Protein AF-A0A9P7G3C7-F1 (afdb_monomer)

Nearest PDB structures (foldseek):
  7c4c-assembly1_A  TM=6.818E-01  e=7.384E-01  Trypanosoma brucei brucei TREU927
  6tny-assembly1_A  TM=2.603E-01  e=4.950E+00  Homo sapiens

Structure (mmCIF, N/CA/C/O backbone):
data_AF-A0A9P7G3C7-F1
#
_entry.id   AF-A0A9P7G3C7-F1
#
loop_
_atom_site.group_PDB
_atom_site.id
_atom_site.type_symbol
_atom_site.label_atom_id
_atom_site.label_alt_id
_atom_site.label_comp_id
_atom_site.label_asym_id
_atom_site.label_entity_id
_atom_site.label_seq_id
_atom_site.pdbx_PDB_ins_code
_atom_site.Cartn_x
_atom_site.Cartn_y
_atom_site.Cartn_z
_atom_site.occupancy
_atom_site.B_iso_or_equiv
_atom_site.auth_seq_id
_atom_site.auth_comp_id
_atom_site.auth_asym_id
_atom_site.auth_atom_id
_atom_site.pdbx_PDB_model_num
ATOM 1 N N . MET A 1 1 ? 4.593 -53.926 -34.770 1.00 38.66 1 MET A N 1
ATOM 2 C CA . MET A 1 1 ? 3.642 -52.806 -34.921 1.00 38.66 1 MET A CA 1
ATOM 3 C C . MET A 1 1 ? 3.790 -51.935 -33.685 1.00 38.66 1 MET A C 1
ATOM 5 O O . MET A 1 1 ? 3.513 -52.422 -32.599 1.00 38.66 1 MET A O 1
ATOM 9 N N . GLY A 1 2 ? 4.371 -50.741 -33.819 1.00 49.50 2 GLY A N 1
ATOM 10 C CA . GLY A 1 2 ? 4.567 -49.821 -32.693 1.00 49.50 2 GLY A CA 1
ATOM 11 C C . GLY A 1 2 ? 3.274 -49.067 -32.405 1.00 49.50 2 GLY A C 1
ATOM 12 O O . GLY A 1 2 ? 2.647 -48.569 -33.337 1.00 49.50 2 GLY A O 1
ATOM 13 N N . VAL A 1 3 ? 2.855 -49.026 -31.141 1.00 57.38 3 VAL A N 1
ATOM 14 C CA . VAL A 1 3 ? 1.689 -48.246 -30.712 1.00 57.38 3 VAL A CA 1
ATOM 15 C C . VAL A 1 3 ? 2.113 -46.771 -30.647 1.00 57.38 3 VAL A C 1
ATOM 17 O O . VAL A 1 3 ? 3.084 -46.477 -29.946 1.00 57.38 3 VAL A O 1
ATOM 20 N N . PRO A 1 4 ? 1.444 -45.843 -31.354 1.00 61.19 4 PRO A N 1
ATOM 21 C CA . PRO A 1 4 ? 1.711 -44.418 -31.202 1.00 61.19 4 PRO A CA 1
ATOM 22 C C . PRO A 1 4 ? 1.211 -43.979 -29.822 1.00 61.19 4 PRO A C 1
ATOM 24 O O . PRO A 1 4 ? 0.022 -44.090 -29.532 1.00 61.19 4 PRO A O 1
ATOM 27 N N . MET A 1 5 ? 2.107 -43.515 -28.949 1.00 63.72 5 MET A N 1
ATOM 28 C CA . MET A 1 5 ? 1.687 -42.774 -27.760 1.00 63.72 5 MET A CA 1
ATOM 29 C C . MET A 1 5 ? 1.476 -41.312 -28.152 1.00 63.72 5 MET A C 1
ATOM 31 O O . MET A 1 5 ? 2.421 -40.646 -28.569 1.00 63.72 5 MET A O 1
ATOM 35 N N . ASP A 1 6 ? 0.249 -40.816 -27.988 1.00 64.25 6 ASP A N 1
ATOM 36 C CA . ASP A 1 6 ? -0.106 -39.399 -28.121 1.00 64.25 6 ASP A CA 1
ATOM 37 C C . ASP A 1 6 ? 0.483 -38.594 -26.944 1.00 64.25 6 ASP A C 1
ATOM 39 O O . ASP A 1 6 ? -0.211 -38.245 -25.986 1.00 64.25 6 ASP A O 1
ATOM 43 N N . ILE A 1 7 ? 1.788 -38.311 -26.995 1.00 59.31 7 ILE A N 1
ATOM 44 C CA . ILE A 1 7 ? 2.502 -37.516 -25.978 1.00 59.31 7 ILE A CA 1
ATOM 45 C C . ILE A 1 7 ? 1.974 -36.064 -25.953 1.00 59.31 7 ILE A C 1
ATOM 47 O O . ILE A 1 7 ? 1.937 -35.424 -24.899 1.00 59.31 7 ILE A O 1
ATOM 51 N N . ASP A 1 8 ? 1.461 -35.569 -27.082 1.00 57.19 8 ASP A N 1
ATOM 52 C CA . ASP A 1 8 ? 1.034 -34.176 -27.254 1.00 57.19 8 ASP A CA 1
ATOM 53 C C . ASP A 1 8 ? -0.167 -33.778 -26.379 1.00 57.19 8 ASP A C 1
ATOM 55 O O . ASP A 1 8 ? -0.262 -32.633 -25.931 1.00 57.19 8 ASP A O 1
ATOM 59 N N . LYS A 1 9 ? -1.064 -34.717 -26.043 1.00 54.19 9 LYS A N 1
ATOM 60 C CA . LYS A 1 9 ? -2.235 -34.418 -25.194 1.00 54.19 9 LYS A CA 1
ATOM 61 C C . LYS A 1 9 ? -1.882 -34.231 -23.716 1.00 54.19 9 LYS A C 1
ATOM 63 O O . LYS A 1 9 ? -2.600 -33.526 -23.010 1.00 54.19 9 LYS A O 1
ATOM 68 N N . MET A 1 10 ? -0.783 -34.820 -23.238 1.00 51.12 10 MET A N 1
ATOM 69 C CA . MET A 1 10 ? -0.360 -34.691 -21.837 1.00 51.12 10 MET A CA 1
ATOM 70 C C . MET A 1 10 ? 0.366 -33.371 -21.548 1.00 51.12 10 MET A C 1
ATOM 72 O O . MET A 1 10 ? 0.287 -32.872 -20.425 1.00 51.12 10 MET A O 1
ATOM 76 N N . HIS A 1 11 ? 1.027 -32.772 -22.542 1.00 52.09 11 HIS A N 1
ATOM 77 C CA . HIS A 1 11 ? 1.686 -31.475 -22.367 1.00 52.09 11 HIS A CA 1
ATOM 78 C C . HIS A 1 11 ? 0.691 -30.309 -22.267 1.00 52.09 11 HIS A C 1
ATOM 80 O O . HIS A 1 11 ? 0.930 -29.375 -21.502 1.00 52.09 11 HIS A O 1
ATOM 86 N N . ALA A 1 12 ? -0.461 -30.392 -22.940 1.00 51.12 12 ALA A N 1
ATOM 87 C CA . ALA A 1 12 ? -1.499 -29.360 -22.867 1.00 51.12 12 ALA A CA 1
ATOM 88 C C . ALA A 1 12 ? -2.123 -29.217 -21.462 1.00 51.12 12 ALA A C 1
ATOM 90 O O . ALA A 1 12 ? -2.476 -28.115 -21.053 1.00 51.12 12 ALA A O 1
ATOM 91 N N . ALA A 1 13 ? -2.215 -30.305 -20.688 1.00 52.56 13 ALA A N 1
ATOM 92 C CA . ALA A 1 13 ? -2.821 -30.301 -19.351 1.00 52.56 13 ALA A CA 1
ATOM 93 C C . ALA A 1 13 ? -1.886 -29.800 -18.229 1.00 52.56 13 ALA A C 1
ATOM 95 O O . ALA A 1 13 ? -2.320 -29.644 -17.090 1.00 52.56 13 ALA A O 1
ATOM 96 N N . ARG A 1 14 ? -0.597 -29.574 -18.524 1.00 52.72 14 ARG A N 1
ATOM 97 C CA . ARG A 1 14 ? 0.442 -29.212 -17.540 1.00 52.72 14 ARG A CA 1
ATOM 98 C C . ARG A 1 14 ? 1.041 -27.823 -17.738 1.00 52.72 14 ARG A C 1
ATOM 100 O O . ARG A 1 14 ? 2.074 -27.516 -17.146 1.00 52.72 14 ARG A O 1
ATOM 107 N N . MET A 1 15 ? 0.386 -26.966 -18.513 1.00 56.22 15 MET A N 1
ATOM 108 C CA . MET A 1 15 ? 0.650 -25.529 -18.473 1.00 56.22 15 MET A CA 1
ATOM 109 C C . MET A 1 15 ? 0.113 -25.000 -17.136 1.00 56.22 15 MET A C 1
ATOM 111 O O . MET A 1 15 ? -0.992 -24.471 -17.068 1.00 56.22 15 MET A O 1
ATOM 115 N N . ALA A 1 16 ? 0.848 -25.240 -16.046 1.00 66.44 16 ALA A N 1
ATOM 116 C CA . ALA A 1 16 ? 0.545 -24.628 -14.762 1.00 66.44 16 ALA A CA 1
ATOM 117 C C . ALA A 1 16 ? 0.520 -23.115 -14.991 1.00 66.44 16 ALA A C 1
ATOM 119 O O . ALA A 1 16 ? 1.509 -22.552 -15.468 1.00 66.44 16 ALA A O 1
ATOM 120 N N . GLU A 1 17 ? -0.628 -22.481 -14.738 1.00 72.94 17 GLU A N 1
ATOM 121 C CA . GLU A 1 17 ? -0.750 -21.037 -14.899 1.00 72.94 17 GLU A CA 1
ATOM 122 C C . GLU A 1 17 ? 0.357 -20.377 -14.070 1.00 72.94 17 GLU A C 1
ATOM 124 O O . GLU A 1 17 ? 0.532 -20.682 -12.888 1.00 72.94 17 GLU A O 1
ATOM 129 N N . VAL A 1 18 ? 1.153 -19.509 -14.697 1.00 80.19 18 VAL A N 1
ATOM 130 C CA . VAL A 1 18 ? 2.182 -18.753 -13.981 1.00 80.19 18 VAL A CA 1
ATOM 131 C C . VAL A 1 18 ? 1.457 -17.804 -13.033 1.00 80.19 18 VAL A C 1
ATOM 133 O O . VAL A 1 18 ? 0.825 -16.856 -13.492 1.00 80.19 18 VAL A O 1
ATOM 136 N N . ILE A 1 19 ? 1.509 -18.075 -11.728 1.00 82.69 19 ILE A N 1
ATOM 137 C CA . ILE A 1 19 ? 0.930 -17.223 -10.684 1.00 82.69 19 ILE A CA 1
ATOM 138 C C . ILE A 1 19 ? 2.061 -16.463 -9.996 1.00 82.69 19 ILE A C 1
ATOM 140 O O . ILE A 1 19 ? 3.014 -17.054 -9.484 1.00 82.69 19 ILE A O 1
ATOM 144 N N . CYS A 1 20 ? 1.942 -15.140 -9.953 1.00 84.62 20 CYS A N 1
ATOM 145 C CA . CYS A 1 20 ? 2.871 -14.276 -9.248 1.00 84.62 20 CYS A CA 1
ATOM 146 C C . CYS A 1 20 ? 2.770 -14.502 -7.738 1.00 84.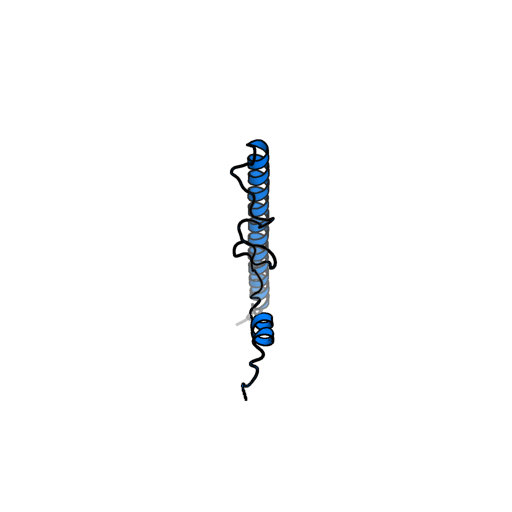62 20 CYS A C 1
ATOM 148 O O . CYS A 1 20 ? 1.723 -14.274 -7.138 1.00 84.62 20 CYS A O 1
ATOM 150 N N . CYS A 1 21 ? 3.870 -14.876 -7.083 1.00 82.06 21 CYS A N 1
ATOM 151 C CA . CYS A 1 21 ? 3.877 -15.099 -5.634 1.00 82.06 21 CYS A CA 1
ATOM 152 C C . CYS A 1 21 ? 3.769 -13.814 -4.790 1.00 82.06 21 CYS A C 1
ATOM 154 O O . CYS A 1 21 ? 3.640 -13.909 -3.574 1.00 82.06 21 CYS A O 1
ATOM 156 N N . TRP A 1 22 ? 3.829 -12.626 -5.406 1.00 80.06 22 TRP A N 1
ATOM 157 C CA . TRP A 1 22 ? 3.683 -11.342 -4.709 1.00 80.06 22 TRP A CA 1
ATOM 158 C C . TRP A 1 22 ? 2.233 -10.859 -4.680 1.00 80.06 22 TRP A C 1
ATOM 160 O O . TRP A 1 22 ? 1.678 -10.620 -3.615 1.00 80.06 22 TRP A O 1
ATOM 170 N N . CYS A 1 23 ? 1.605 -10.731 -5.852 1.00 84.50 23 CYS A N 1
ATOM 171 C CA . CYS A 1 23 ? 0.243 -10.204 -5.977 1.00 84.50 23 CYS A CA 1
ATOM 172 C C . CYS A 1 23 ? -0.820 -11.299 -6.169 1.00 84.50 23 CYS A C 1
ATOM 174 O O . CYS A 1 23 ? -2.006 -10.987 -6.241 1.00 84.50 23 CYS A O 1
ATOM 176 N N . SER A 1 24 ? -0.414 -12.571 -6.269 1.00 84.94 24 SER A N 1
ATOM 1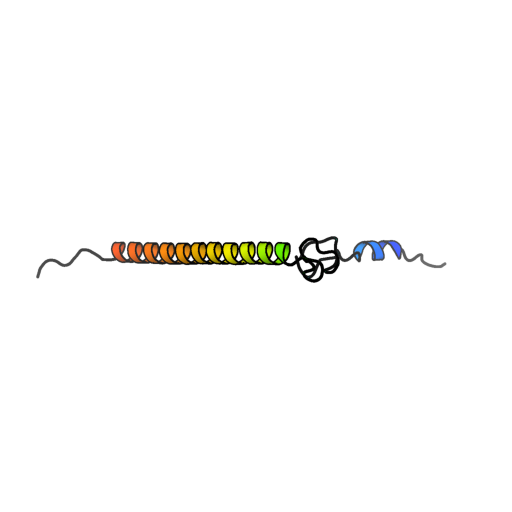77 C CA . SER A 1 24 ? -1.287 -13.727 -6.531 1.00 84.94 24 SER A CA 1
ATOM 178 C C . SER A 1 24 ? -2.090 -13.649 -7.839 1.00 84.94 24 SER A C 1
ATOM 180 O O . SER A 1 24 ? -3.051 -14.393 -8.018 1.00 84.94 24 SER A O 1
ATOM 182 N N . GLN A 1 25 ? -1.705 -12.773 -8.774 1.00 84.69 25 GLN A N 1
ATOM 183 C CA . GLN A 1 25 ? -2.310 -12.699 -10.106 1.00 84.69 25 GLN A CA 1
ATOM 184 C C . GLN A 1 25 ? -1.582 -13.605 -11.102 1.00 84.69 25 GLN A C 1
ATOM 186 O O . GLN A 1 25 ? -0.387 -13.872 -10.971 1.00 84.69 25 GLN A O 1
ATOM 191 N N . LYS A 1 26 ? -2.313 -14.074 -12.116 1.00 87.00 26 LYS A N 1
ATOM 192 C CA . LYS A 1 26 ? -1.783 -14.941 -13.173 1.00 87.00 26 LYS A CA 1
ATOM 193 C C . LYS A 1 26 ? -1.120 -14.157 -14.309 1.00 87.00 26 LYS A C 1
ATOM 195 O O . LYS A 1 26 ? -1.441 -12.995 -14.539 1.00 87.00 26 LYS A O 1
ATOM 200 N N . GLY A 1 27 ? -0.241 -14.824 -15.052 1.00 85.44 27 GLY A N 1
ATOM 201 C CA . GLY A 1 27 ? 0.367 -14.320 -16.286 1.00 85.44 27 GLY A CA 1
ATOM 202 C C . GLY A 1 27 ? 1.719 -13.622 -16.127 1.00 85.44 27 GLY A C 1
ATOM 203 O O . GLY A 1 27 ? 2.250 -13.160 -17.130 1.00 85.44 27 GLY A O 1
ATOM 204 N N . HIS A 1 28 ? 2.288 -13.549 -14.918 1.00 84.44 28 HIS A N 1
ATOM 205 C CA . HIS A 1 28 ? 3.607 -12.951 -14.688 1.00 84.44 28 HIS A CA 1
ATOM 206 C C . HIS A 1 28 ? 4.324 -13.560 -13.473 1.00 84.44 28 HIS A C 1
ATOM 208 O O . HIS A 1 28 ? 3.686 -14.052 -12.538 1.00 84.44 28 HIS A O 1
ATOM 214 N N . TYR A 1 29 ? 5.657 -13.517 -13.475 1.00 81.88 29 TYR A N 1
ATOM 215 C CA . TYR A 1 29 ? 6.478 -13.877 -12.317 1.00 81.88 29 TYR A CA 1
ATOM 216 C C . TYR A 1 29 ? 6.648 -12.680 -11.377 1.00 81.88 29 TYR A C 1
ATOM 218 O O . TYR A 1 29 ? 6.399 -11.541 -11.754 1.00 81.88 29 TYR A O 1
ATOM 226 N N . LYS A 1 30 ? 7.125 -12.917 -10.146 1.00 78.94 30 LYS A N 1
ATOM 227 C CA . LYS A 1 30 ? 7.392 -11.848 -9.163 1.00 78.94 30 LYS A CA 1
ATOM 228 C C . LYS A 1 30 ? 8.258 -10.713 -9.722 1.00 78.94 30 LYS A C 1
ATOM 230 O O . LYS A 1 30 ? 8.039 -9.575 -9.336 1.00 78.94 30 LYS A O 1
ATOM 235 N N . GLN A 1 31 ? 9.225 -11.034 -10.583 1.00 77.06 31 GLN A N 1
ATOM 236 C CA . GLN A 1 31 ? 10.136 -10.059 -11.196 1.00 77.06 31 GLN A CA 1
ATOM 237 C C . GLN A 1 31 ? 9.432 -9.128 -12.192 1.00 77.06 31 GLN A C 1
ATOM 239 O O . GLN A 1 31 ? 9.847 -7.989 -12.342 1.00 77.06 31 GLN A O 1
ATOM 244 N N . ASP A 1 32 ? 8.341 -9.590 -12.803 1.00 77.31 32 ASP A N 1
ATOM 245 C CA . ASP A 1 32 ? 7.540 -8.840 -13.776 1.00 77.31 32 ASP A CA 1
ATOM 246 C C . ASP A 1 32 ? 6.229 -8.335 -13.151 1.00 77.31 32 ASP A C 1
ATOM 248 O O . ASP A 1 32 ? 5.254 -8.043 -13.847 1.00 77.31 32 ASP A O 1
ATOM 252 N N . CYS A 1 33 ? 6.149 -8.306 -11.817 1.00 80.75 33 CYS A N 1
ATOM 253 C CA . CYS A 1 33 ? 4.939 -7.900 -11.127 1.00 80.75 33 CYS A CA 1
ATOM 254 C C . CYS A 1 33 ? 4.753 -6.386 -11.271 1.00 80.75 33 CYS A C 1
ATOM 256 O O . CYS A 1 33 ? 5.559 -5.628 -10.742 1.00 80.75 33 CYS A O 1
ATOM 258 N N . PRO A 1 34 ? 3.652 -5.898 -11.868 1.00 75.62 34 PRO A N 1
ATOM 259 C CA . PRO A 1 34 ? 3.419 -4.457 -11.983 1.00 75.62 34 PRO A CA 1
ATOM 260 C C . PRO A 1 34 ? 3.232 -3.781 -10.613 1.00 75.62 34 PRO A C 1
ATOM 262 O O . PRO A 1 34 ? 3.236 -2.560 -10.506 1.00 75.62 34 PRO A O 1
ATOM 265 N N . PHE A 1 35 ? 3.064 -4.579 -9.555 1.00 73.94 35 PHE A N 1
ATOM 266 C CA . PHE A 1 35 ? 2.957 -4.119 -8.176 1.00 73.94 35 PHE A CA 1
ATOM 267 C C . PHE A 1 35 ? 4.271 -4.228 -7.394 1.00 73.94 35 PHE A C 1
ATOM 269 O O . PHE A 1 35 ? 4.328 -3.718 -6.275 1.00 73.94 35 PHE A O 1
ATOM 276 N N . CYS A 1 36 ? 5.321 -4.867 -7.932 1.00 68.75 36 CYS A N 1
ATOM 277 C CA . CYS A 1 36 ? 6.646 -4.774 -7.327 1.00 68.75 36 CYS A CA 1
ATOM 278 C C . CYS A 1 36 ? 7.277 -3.452 -7.771 1.00 68.75 36 CYS A C 1
ATOM 280 O O . CYS A 1 36 ? 7.958 -3.371 -8.787 1.00 68.75 36 CYS A O 1
ATOM 282 N N . HIS A 1 37 ? 7.002 -2.386 -7.022 1.00 65.75 37 HIS A N 1
ATOM 283 C CA . HIS A 1 37 ? 7.755 -1.151 -7.200 1.00 65.75 37 HIS A CA 1
ATOM 284 C C . HIS A 1 37 ? 9.206 -1.448 -6.826 1.00 65.75 37 HIS A C 1
ATOM 286 O O . HIS A 1 37 ? 9.496 -1.797 -5.678 1.00 65.75 37 HIS A O 1
ATOM 292 N N . ASP A 1 38 ? 10.101 -1.379 -7.810 1.00 70.12 38 ASP A N 1
ATOM 293 C CA . ASP A 1 38 ? 11.527 -1.512 -7.564 1.00 70.12 38 ASP A CA 1
ATOM 294 C C . ASP A 1 38 ? 12.033 -0.220 -6.918 1.00 70.12 38 ASP A C 1
ATOM 296 O O . ASP A 1 38 ? 12.378 0.758 -7.584 1.00 70.12 38 ASP A O 1
ATOM 300 N N . LEU A 1 39 ? 12.050 -0.221 -5.584 1.00 71.00 39 LEU A N 1
ATOM 301 C CA . LEU A 1 39 ? 12.513 0.900 -4.766 1.00 71.00 39 LEU A CA 1
ATOM 302 C C . LEU A 1 39 ? 13.979 1.275 -5.049 1.00 71.00 39 LEU A C 1
ATOM 304 O O . LEU A 1 39 ? 14.413 2.348 -4.635 1.00 71.00 39 LEU A O 1
ATOM 308 N N . HIS A 1 40 ? 14.747 0.407 -5.721 1.00 72.62 40 HIS A N 1
ATOM 309 C CA . HIS A 1 40 ? 16.141 0.668 -6.064 1.00 72.62 40 HIS A CA 1
ATOM 310 C C . HIS A 1 40 ? 16.290 1.732 -7.160 1.00 72.62 40 HIS A C 1
ATOM 312 O O . HIS A 1 40 ? 17.283 2.457 -7.166 1.00 72.62 40 HIS A O 1
ATOM 318 N N . PHE A 1 41 ? 15.318 1.841 -8.071 1.00 78.69 41 PHE A N 1
ATOM 319 C CA . PHE A 1 41 ? 15.354 2.809 -9.174 1.00 78.69 41 PHE A CA 1
ATOM 320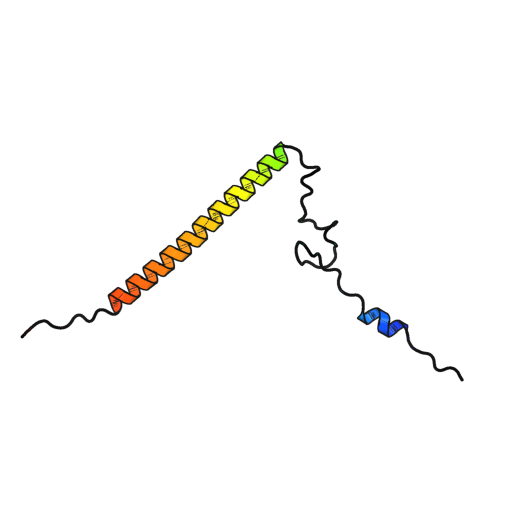 C C . PHE A 1 41 ? 14.521 4.066 -8.927 1.00 78.69 41 PHE A C 1
ATOM 322 O O . PHE A 1 41 ? 14.627 5.004 -9.710 1.00 78.69 41 PHE A O 1
ATOM 329 N N . MET A 1 42 ? 13.722 4.094 -7.859 1.00 83.12 42 MET A N 1
ATOM 330 C CA . MET A 1 42 ? 12.950 5.281 -7.499 1.00 83.12 42 MET A CA 1
ATOM 331 C C . MET A 1 42 ? 13.877 6.396 -7.019 1.00 83.12 42 MET A C 1
ATOM 333 O O . MET A 1 42 ? 14.790 6.159 -6.212 1.00 83.12 42 MET A O 1
ATOM 337 N N . ASP A 1 43 ? 13.620 7.613 -7.487 1.00 88.88 43 ASP A N 1
ATOM 338 C CA . ASP A 1 43 ? 14.248 8.794 -6.909 1.00 88.88 43 ASP A CA 1
ATOM 339 C C . ASP A 1 43 ? 13.678 9.086 -5.510 1.00 88.88 43 ASP A C 1
ATOM 341 O O . ASP A 1 43 ? 12.713 8.465 -5.048 1.00 88.88 43 ASP A O 1
ATOM 345 N N . ASP A 1 44 ? 14.335 9.979 -4.776 1.00 89.25 44 ASP A N 1
ATOM 346 C CA . ASP A 1 44 ? 13.951 10.249 -3.391 1.00 89.25 44 ASP A CA 1
ATOM 347 C C . ASP A 1 44 ? 12.594 10.970 -3.291 1.00 89.25 44 ASP A C 1
ATOM 349 O O . ASP A 1 44 ? 11.849 10.729 -2.343 1.00 89.25 44 ASP A O 1
ATOM 353 N N . GLU A 1 45 ? 12.203 11.753 -4.301 1.00 91.88 45 GLU A N 1
ATOM 354 C CA . GLU A 1 45 ? 10.895 12.416 -4.346 1.00 91.88 45 GLU A CA 1
ATOM 355 C C . GLU A 1 45 ? 9.762 11.397 -4.560 1.00 91.88 45 GLU A C 1
ATOM 357 O O . GLU A 1 45 ? 8.723 11.437 -3.889 1.00 91.88 45 GLU A O 1
ATOM 362 N N . GLU A 1 46 ? 9.964 10.426 -5.450 1.00 89.38 46 GLU A N 1
ATOM 363 C CA . GLU A 1 46 ? 9.026 9.332 -5.681 1.00 89.38 46 GLU A CA 1
ATOM 364 C C . GLU A 1 46 ? 8.896 8.434 -4.441 1.00 89.38 46 GLU A C 1
ATOM 366 O O . GLU A 1 46 ? 7.785 8.005 -4.100 1.00 89.38 46 GLU A O 1
ATOM 371 N N . LYS A 1 47 ? 10.001 8.176 -3.727 1.00 87.94 47 LYS A N 1
ATOM 372 C CA . LYS A 1 47 ? 9.989 7.447 -2.445 1.00 87.94 47 LYS A CA 1
ATOM 373 C C . LYS A 1 47 ? 9.216 8.197 -1.369 1.00 87.94 47 LYS A C 1
ATOM 375 O O . LYS A 1 47 ? 8.408 7.580 -0.669 1.00 87.94 47 LYS A O 1
ATOM 380 N N . ASP A 1 48 ? 9.414 9.504 -1.246 1.00 92.00 48 ASP A N 1
ATOM 381 C CA . ASP A 1 48 ? 8.695 10.332 -0.276 1.00 92.00 48 ASP A CA 1
ATOM 382 C C . ASP A 1 48 ? 7.195 10.335 -0.570 1.00 92.00 48 ASP A C 1
ATOM 384 O O . ASP A 1 48 ? 6.370 10.129 0.326 1.00 92.00 48 ASP A O 1
ATOM 388 N N . LYS A 1 49 ? 6.821 10.457 -1.846 1.00 91.56 49 LYS A N 1
ATOM 389 C CA . LYS A 1 49 ? 5.424 10.378 -2.279 1.00 91.56 49 LYS A CA 1
ATOM 390 C C . LYS A 1 49 ? 4.793 9.027 -1.947 1.00 91.56 49 LYS A C 1
ATOM 392 O O . LYS A 1 49 ? 3.675 8.990 -1.427 1.00 91.56 49 LYS A O 1
ATOM 397 N N . LEU A 1 50 ? 5.496 7.927 -2.218 1.00 88.62 50 LEU A N 1
ATOM 398 C CA . LEU A 1 50 ? 5.034 6.587 -1.856 1.00 88.62 50 LEU A CA 1
ATOM 399 C C . LEU A 1 50 ? 4.881 6.451 -0.334 1.00 88.62 50 LEU A C 1
ATOM 401 O O . LEU A 1 50 ? 3.877 5.923 0.144 1.00 88.62 50 LEU A O 1
ATOM 405 N N . THR A 1 51 ? 5.832 6.989 0.428 1.00 90.44 51 THR A N 1
ATOM 406 C CA . THR A 1 51 ? 5.802 6.988 1.895 1.00 90.44 51 THR A CA 1
ATOM 407 C C . THR A 1 51 ? 4.577 7.733 2.422 1.00 90.44 51 THR A C 1
ATOM 409 O O . THR A 1 51 ? 3.834 7.192 3.242 1.00 90.44 51 THR A O 1
ATOM 412 N N . MET A 1 52 ? 4.293 8.934 1.906 1.00 92.75 52 MET A N 1
ATOM 413 C CA . MET A 1 52 ? 3.100 9.695 2.288 1.00 92.75 52 MET A CA 1
ATOM 414 C C . MET A 1 52 ? 1.802 8.951 1.952 1.00 92.75 52 MET A C 1
ATOM 416 O O . MET A 1 52 ? 0.877 8.933 2.765 1.00 92.75 52 MET A O 1
ATOM 420 N N . GLN A 1 53 ? 1.723 8.310 0.782 1.00 90.75 53 GLN A N 1
ATOM 421 C CA . GLN A 1 53 ? 0.549 7.521 0.394 1.00 90.75 53 GLN A CA 1
ATOM 422 C C . GLN A 1 53 ? 0.320 6.322 1.323 1.00 90.75 53 GLN A C 1
ATOM 424 O O . GLN A 1 53 ? -0.821 6.049 1.698 1.00 90.75 53 GLN A O 1
ATOM 429 N N . LEU A 1 54 ? 1.388 5.626 1.721 1.00 89.94 54 LEU A N 1
ATOM 430 C CA . LEU A 1 54 ? 1.305 4.489 2.638 1.00 89.94 54 LEU A CA 1
ATOM 431 C C . LEU A 1 54 ? 0.850 4.911 4.040 1.00 89.94 54 LEU A C 1
ATOM 433 O O . LEU A 1 54 ? -0.018 4.252 4.613 1.00 89.94 54 LEU A O 1
ATOM 437 N N . LEU A 1 55 ? 1.375 6.024 4.564 1.00 92.00 55 LEU A N 1
ATOM 438 C CA . LEU A 1 55 ? 0.950 6.573 5.856 1.00 92.00 55 LEU A CA 1
ATOM 439 C C . LEU A 1 55 ? -0.529 6.979 5.830 1.00 92.00 55 LEU A C 1
ATOM 441 O O . LEU A 1 55 ? -1.299 6.565 6.694 1.00 92.00 55 LEU A O 1
ATOM 445 N N . ALA A 1 56 ? -0.960 7.689 4.784 1.00 92.94 56 ALA A N 1
ATOM 446 C CA . ALA A 1 56 ? -2.364 8.056 4.621 1.00 92.94 56 ALA A CA 1
ATOM 447 C C . ALA A 1 56 ? -3.275 6.820 4.543 1.00 92.94 56 ALA A C 1
ATOM 449 O O . ALA A 1 56 ? -4.352 6.786 5.142 1.00 92.94 56 ALA A O 1
ATOM 450 N N . TRP A 1 57 ? -2.849 5.771 3.835 1.00 90.00 57 TRP A N 1
ATOM 451 C CA . TRP A 1 57 ? -3.603 4.524 3.779 1.00 90.00 57 TRP A CA 1
ATOM 452 C C . TRP A 1 57 ? -3.726 3.870 5.160 1.00 90.00 57 TRP A C 1
ATO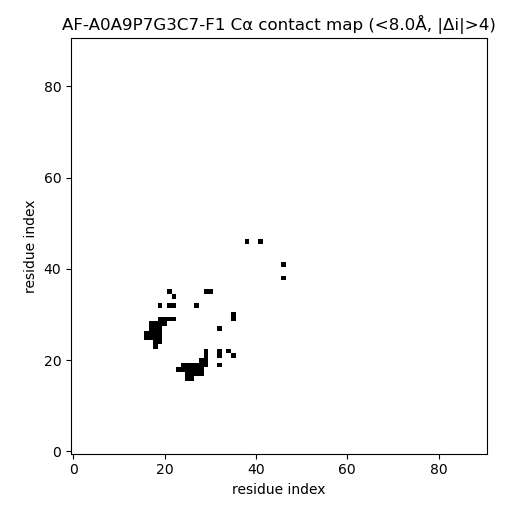M 454 O O . TRP A 1 57 ? -4.829 3.469 5.539 1.00 90.00 57 TRP A O 1
ATOM 464 N N . GLN A 1 58 ? -2.650 3.8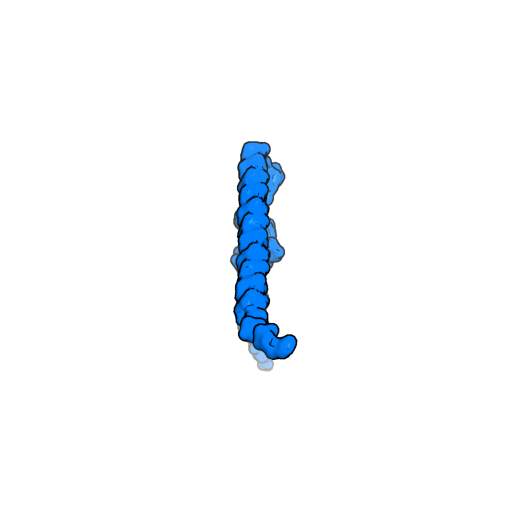38 5.949 1.00 92.62 58 GLN A N 1
ATOM 465 C CA . GLN A 1 58 ? -2.677 3.326 7.320 1.00 92.62 58 GLN A CA 1
ATOM 466 C C . GLN A 1 58 ? -3.659 4.099 8.209 1.00 92.62 58 GLN A C 1
ATOM 468 O O . GLN A 1 58 ? -4.464 3.471 8.898 1.00 92.62 58 GLN A O 1
ATOM 473 N N . ASP A 1 59 ? -3.660 5.431 8.142 1.00 92.44 59 ASP A N 1
ATOM 474 C CA . ASP A 1 59 ? -4.593 6.266 8.904 1.00 92.44 59 ASP A CA 1
ATOM 475 C C . ASP A 1 59 ? -6.045 5.998 8.498 1.00 92.44 59 ASP A C 1
ATOM 477 O O . ASP A 1 59 ? -6.919 5.842 9.351 1.00 92.44 59 ASP A O 1
ATOM 481 N N . THR A 1 60 ? -6.320 5.855 7.196 1.00 88.88 60 THR A N 1
ATOM 482 C CA . THR A 1 60 ? -7.676 5.510 6.737 1.00 88.88 60 THR A CA 1
ATOM 483 C C . THR A 1 60 ? -8.108 4.113 7.179 1.00 88.88 60 THR A C 1
ATOM 485 O O . THR A 1 60 ? -9.286 3.905 7.474 1.00 88.88 60 THR A O 1
ATOM 488 N N . LEU A 1 61 ? -7.188 3.147 7.252 1.00 89.38 61 LEU A N 1
ATOM 489 C CA . LEU A 1 61 ? -7.476 1.813 7.775 1.00 89.38 61 LEU A CA 1
ATOM 490 C C . LEU A 1 61 ? -7.708 1.835 9.287 1.00 89.38 61 LEU A C 1
ATOM 492 O O . LEU A 1 61 ? -8.629 1.171 9.760 1.00 89.38 61 LEU A O 1
ATOM 496 N N . ALA A 1 62 ? -6.915 2.608 10.029 1.00 88.25 62 ALA A N 1
ATOM 497 C CA . ALA A 1 62 ? -7.076 2.794 11.466 1.00 88.25 62 ALA A CA 1
ATOM 498 C C . ALA A 1 62 ? -8.407 3.483 11.788 1.00 88.25 62 ALA A C 1
ATOM 500 O O . ALA A 1 62 ? -9.140 3.029 12.660 1.00 88.25 62 ALA A O 1
ATOM 501 N N . ALA A 1 63 ? -8.780 4.517 11.033 1.00 85.56 63 ALA A N 1
ATOM 502 C CA . ALA A 1 63 ? -10.073 5.174 11.177 1.00 85.56 63 ALA A CA 1
ATOM 503 C C . ALA A 1 63 ? -11.233 4.213 10.874 1.00 85.56 63 ALA A C 1
ATOM 505 O O . ALA A 1 63 ? -12.207 4.167 11.620 1.00 85.56 63 ALA A O 1
ATOM 506 N N . LYS A 1 64 ? -11.121 3.396 9.817 1.00 87.06 64 LYS A N 1
ATOM 507 C CA . LYS A 1 64 ? -12.134 2.380 9.484 1.00 87.06 64 LYS A CA 1
ATOM 508 C C . LYS A 1 64 ? -12.253 1.300 10.557 1.00 87.06 64 LYS A C 1
ATOM 510 O O . LYS A 1 64 ? -13.367 0.889 10.866 1.00 87.06 64 LYS A O 1
ATOM 515 N N . SER A 1 65 ? -11.140 0.835 11.122 1.00 83.56 65 SER A N 1
ATOM 516 C CA . SER A 1 65 ? -11.165 -0.185 12.174 1.00 83.56 65 SER A CA 1
ATOM 517 C C . SER A 1 65 ? -11.702 0.370 13.494 1.00 83.56 65 SER A C 1
ATOM 519 O O . SER A 1 65 ? -12.467 -0.314 14.169 1.00 83.56 65 SER A O 1
ATOM 521 N N . GLN A 1 66 ? -11.375 1.621 13.828 1.00 78.69 66 GLN A N 1
ATOM 522 C CA . GLN A 1 66 ? -11.912 2.318 14.997 1.00 78.69 66 GLN A CA 1
ATOM 523 C C . GLN A 1 66 ? -13.407 2.607 14.852 1.00 78.69 66 GLN A C 1
ATOM 525 O O . GLN A 1 66 ? -14.151 2.334 15.787 1.00 78.69 66 GLN A O 1
ATOM 530 N N . ALA A 1 67 ? -13.857 3.075 13.683 1.00 78.75 67 ALA A N 1
ATOM 531 C CA . ALA A 1 67 ? -15.277 3.272 13.397 1.00 78.75 67 ALA A CA 1
ATOM 532 C C . ALA A 1 67 ? -16.057 1.950 13.490 1.00 78.75 67 ALA A C 1
ATOM 534 O O . ALA A 1 67 ? -17.083 1.872 14.157 1.00 78.75 67 ALA A O 1
ATOM 535 N N . ALA A 1 68 ? -15.523 0.866 12.917 1.00 74.00 68 ALA A N 1
ATOM 536 C CA . ALA A 1 68 ? -16.136 -0.455 13.043 1.00 74.00 68 ALA A CA 1
ATOM 537 C C . ALA A 1 68 ? -16.183 -0.949 14.504 1.00 74.00 68 ALA A C 1
ATOM 539 O O . ALA A 1 68 ? -17.123 -1.643 14.894 1.00 74.00 68 ALA A O 1
ATOM 540 N N . ALA A 1 69 ? -15.184 -0.600 15.321 1.00 73.56 69 ALA A N 1
ATOM 541 C CA . ALA A 1 69 ? -15.151 -0.941 16.739 1.00 73.56 69 ALA A CA 1
ATOM 542 C C . ALA A 1 69 ? -16.162 -0.125 17.564 1.00 73.56 69 ALA A C 1
ATOM 544 O O . ALA A 1 69 ? -16.840 -0.700 18.418 1.00 73.56 69 ALA A O 1
ATOM 545 N N . SER A 1 70 ? -16.305 1.179 17.298 1.00 72.38 70 SER A N 1
ATOM 546 C CA . SER A 1 70 ? -17.315 2.019 17.954 1.00 72.38 70 SER A CA 1
ATOM 547 C C . SER A 1 70 ? -18.728 1.594 17.571 1.00 72.38 70 SER A C 1
ATOM 549 O O . SER A 1 70 ? -19.556 1.406 18.456 1.00 72.38 70 SER A O 1
ATOM 551 N N . ASP A 1 71 ? -18.979 1.317 16.289 1.00 74.38 71 ASP A N 1
ATOM 552 C CA . ASP A 1 71 ? -20.290 0.869 15.807 1.00 74.38 71 ASP A CA 1
ATOM 553 C C . ASP A 1 71 ? -20.724 -0.449 16.474 1.00 74.38 71 ASP A C 1
ATOM 555 O O . ASP A 1 71 ? -21.898 -0.646 16.812 1.00 74.38 71 ASP A O 1
ATOM 559 N N . ASN A 1 72 ? -19.774 -1.360 16.707 1.00 77.69 72 ASN A N 1
ATOM 560 C CA . ASN A 1 72 ? -20.025 -2.617 17.409 1.00 77.69 72 ASN A CA 1
ATOM 561 C C . ASN A 1 72 ? -20.349 -2.380 18.895 1.00 77.69 72 ASN A C 1
ATOM 563 O O . ASN A 1 72 ? -21.324 -2.931 19.413 1.00 77.69 72 ASN A O 1
ATOM 567 N N . LEU A 1 73 ? -19.592 -1.502 19.563 1.00 77.25 73 LEU A N 1
ATOM 568 C CA . LEU A 1 73 ? -19.834 -1.133 20.957 1.00 77.25 73 LEU A CA 1
ATOM 569 C C . LEU A 1 73 ? -21.193 -0.438 21.140 1.00 77.25 73 LEU A C 1
ATOM 571 O O . LEU A 1 73 ? -21.941 -0.805 22.044 1.00 77.25 73 LEU A O 1
ATOM 575 N N . AS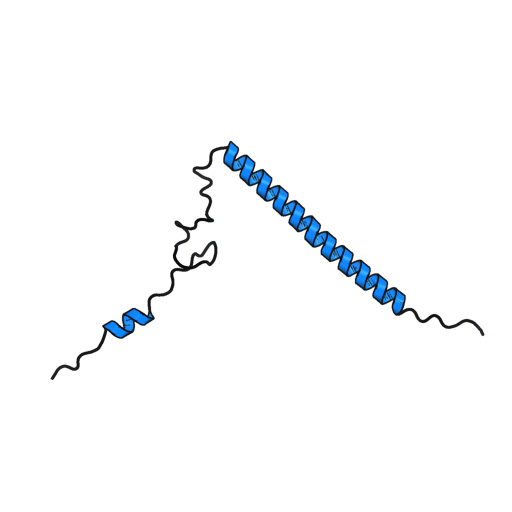P A 1 74 ? -21.557 0.500 20.266 1.00 79.06 74 ASP A N 1
ATOM 576 C CA . ASP A 1 74 ? -22.857 1.181 20.295 1.00 79.06 74 ASP A CA 1
ATOM 577 C C . ASP A 1 74 ? -24.015 0.207 20.057 1.00 79.06 74 ASP A C 1
ATOM 579 O O . ASP A 1 74 ? -25.048 0.265 20.732 1.00 79.06 74 ASP A O 1
ATOM 583 N N . THR A 1 75 ? -23.833 -0.746 19.139 1.00 81.19 75 THR A N 1
ATOM 584 C CA . THR A 1 75 ? -24.804 -1.823 18.913 1.00 81.19 75 THR A CA 1
ATOM 585 C C . THR A 1 75 ? -24.981 -2.671 20.172 1.00 81.19 75 THR A C 1
ATOM 587 O O . THR A 1 75 ? -26.116 -2.957 20.567 1.00 81.19 75 THR A O 1
ATOM 590 N N . T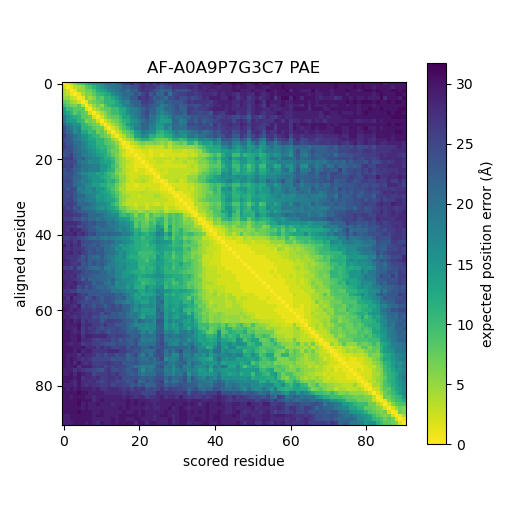YR A 1 76 ? -23.879 -3.027 20.836 1.00 74.00 76 TYR A N 1
ATOM 591 C CA . TYR A 1 76 ? -23.894 -3.801 22.074 1.00 74.00 76 TYR A CA 1
ATOM 592 C C . TYR A 1 76 ? -24.571 -3.043 23.225 1.00 74.00 76 TYR A C 1
ATOM 594 O O . TYR A 1 76 ? -25.468 -3.584 23.873 1.00 74.00 76 TYR A O 1
ATOM 602 N N . ILE A 1 77 ? -24.216 -1.772 23.443 1.00 81.38 77 ILE A N 1
ATOM 603 C CA . ILE A 1 77 ? -24.815 -0.922 24.483 1.00 81.38 77 ILE A CA 1
ATOM 604 C C . ILE A 1 77 ? -26.321 -0.776 24.241 1.00 81.38 77 ILE A C 1
ATOM 606 O O . ILE A 1 77 ? -27.120 -0.984 25.153 1.00 81.38 77 ILE A O 1
ATOM 610 N N . ARG A 1 78 ? -26.739 -0.505 22.999 1.00 82.25 78 ARG A N 1
ATOM 611 C CA . ARG A 1 78 ? -28.158 -0.376 22.642 1.00 82.25 78 ARG A CA 1
ATOM 612 C C . ARG A 1 78 ? -28.938 -1.674 22.843 1.00 82.25 78 ARG A C 1
ATOM 614 O O . ARG A 1 78 ? -30.099 -1.627 23.254 1.00 82.25 78 ARG A O 1
ATOM 621 N N . ALA A 1 79 ? -28.331 -2.821 22.538 1.00 81.19 79 ALA A N 1
ATOM 622 C CA . ALA A 1 79 ? -28.929 -4.127 22.794 1.00 81.19 79 ALA A CA 1
ATOM 623 C C . ALA A 1 79 ? -29.083 -4.384 24.302 1.00 81.19 79 ALA A C 1
ATOM 625 O O . ALA A 1 79 ? -30.156 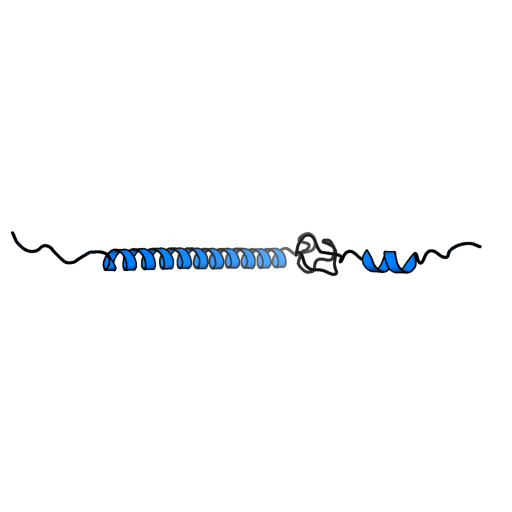-4.800 24.738 1.00 81.19 79 ALA A O 1
ATOM 626 N N . ALA A 1 80 ? -28.066 -4.054 25.104 1.00 78.00 80 ALA A N 1
ATOM 627 C CA . ALA A 1 80 ? -28.103 -4.192 26.557 1.00 78.00 80 ALA A CA 1
ATOM 628 C C . ALA A 1 80 ? -29.167 -3.286 27.200 1.00 78.00 80 ALA A C 1
ATOM 630 O O . ALA A 1 80 ? -29.937 -3.751 28.036 1.00 78.00 80 ALA A O 1
ATOM 631 N N . SER A 1 81 ? -29.294 -2.028 26.763 1.00 77.25 81 SER A N 1
ATOM 632 C CA . SER A 1 81 ? -30.333 -1.113 27.263 1.00 77.25 81 SER A CA 1
ATOM 633 C C . SER A 1 81 ? -31.756 -1.577 26.936 1.00 77.25 81 SER A C 1
ATOM 635 O O . SER A 1 81 ? -32.670 -1.315 27.709 1.00 77.25 81 SER A O 1
ATOM 637 N N . LYS A 1 82 ? -31.962 -2.281 25.814 1.00 76.62 82 LYS A N 1
ATOM 638 C CA . LYS A 1 82 ? -33.267 -2.873 25.464 1.00 76.62 82 LYS A CA 1
ATOM 639 C C . LYS A 1 82 ? -33.606 -4.123 26.278 1.00 76.62 82 LYS A C 1
ATOM 641 O O . LYS A 1 82 ? -34.779 -4.466 26.377 1.00 76.62 82 LYS A O 1
ATOM 646 N N . ALA A 1 83 ? -32.602 -4.806 26.824 1.00 66.81 83 ALA A N 1
ATOM 647 C CA . ALA A 1 83 ? -32.775 -6.029 27.598 1.00 66.81 83 ALA A CA 1
ATOM 648 C C . ALA A 1 83 ? -33.0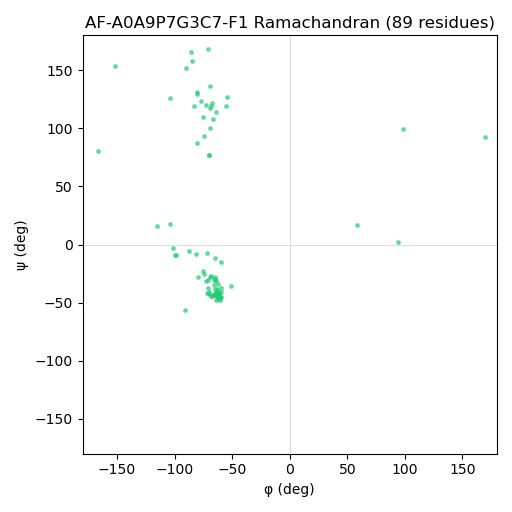34 -5.776 29.092 1.00 66.81 83 ALA A C 1
ATOM 650 O O . ALA A 1 83 ? -33.293 -6.736 29.810 1.00 66.81 83 ALA A O 1
ATOM 651 N N . VAL A 1 84 ? -32.976 -4.524 29.570 1.00 65.12 84 VAL A N 1
ATOM 652 C CA . VAL A 1 84 ? -33.321 -4.176 30.957 1.00 65.12 84 VAL A CA 1
ATOM 653 C C . VAL A 1 84 ? -34.848 -4.194 31.108 1.00 65.12 84 VAL A C 1
ATOM 655 O O . VAL A 1 84 ? -35.513 -3.306 30.566 1.00 65.12 84 VAL A O 1
ATOM 658 N N . PRO A 1 85 ? -35.439 -5.165 31.830 1.00 57.34 85 PRO A N 1
ATOM 659 C CA . PRO A 1 85 ? -36.860 -5.121 32.128 1.00 57.34 85 PRO A CA 1
ATOM 660 C C . PRO A 1 85 ? -37.125 -3.960 33.091 1.00 57.34 85 PRO A C 1
ATOM 662 O O . PRO A 1 85 ? -36.616 -3.923 34.210 1.00 57.34 85 PRO A O 1
ATOM 665 N N . GLN A 1 86 ? -37.940 -3.000 32.654 1.00 58.31 86 GLN A N 1
ATOM 666 C CA . GLN A 1 86 ? -38.601 -2.074 33.565 1.00 58.31 86 GLN A CA 1
ATOM 667 C C . GLN A 1 86 ? -39.635 -2.875 34.357 1.00 58.31 86 GLN A C 1
ATOM 669 O O . GLN A 1 86 ? -40.703 -3.193 33.840 1.00 58.31 86 GLN A O 1
ATOM 674 N N . GLY A 1 87 ? -39.315 -3.259 35.586 1.00 60.94 87 GLY A N 1
ATOM 675 C CA . GLY A 1 87 ? -40.300 -3.921 36.427 1.00 60.94 87 GLY A CA 1
ATOM 676 C C . GLY A 1 87 ? -39.706 -4.504 37.687 1.00 60.94 87 GLY A C 1
ATOM 677 O O . GLY A 1 87 ? -39.279 -5.647 37.667 1.00 60.94 87 GLY A O 1
ATOM 678 N N . THR A 1 88 ? -39.734 -3.713 38.757 1.00 57.66 88 THR A N 1
ATOM 679 C CA . THR A 1 88 ? -40.361 -4.081 40.037 1.00 57.66 88 THR A CA 1
ATOM 680 C C . THR A 1 88 ? -40.469 -2.805 40.877 1.00 57.66 88 THR A C 1
ATOM 682 O O . THR A 1 88 ? -39.626 -2.537 41.731 1.00 57.66 88 THR A O 1
ATOM 685 N N . GLU A 1 89 ? -41.484 -1.983 40.600 1.00 52.84 89 GLU A N 1
ATOM 686 C CA . GLU A 1 89 ? -42.028 -1.084 41.619 1.00 52.84 89 GLU A CA 1
ATOM 687 C C . GLU A 1 89 ? -42.972 -1.901 42.509 1.00 52.84 89 GLU A C 1
ATOM 689 O O . GLU A 1 89 ? -43.864 -2.580 42.001 1.00 52.84 89 GLU A O 1
ATOM 694 N N . GLY A 1 90 ? -42.779 -1.808 43.825 1.00 55.72 90 GLY A N 1
ATOM 695 C CA . GLY A 1 90 ? -43.791 -2.146 44.824 1.00 55.72 90 GLY A CA 1
ATOM 696 C C . GLY A 1 90 ? -43.673 -3.532 45.452 1.00 55.72 90 GLY A C 1
ATOM 697 O O . GLY A 1 90 ? -44.181 -4.503 44.903 1.00 55.72 90 GLY A O 1
ATOM 698 N N . PHE A 1 91 ? -43.095 -3.580 46.654 1.00 40.50 91 PHE A N 1
ATOM 699 C CA . PHE A 1 91 ? -43.694 -4.242 47.816 1.00 40.50 91 PHE A CA 1
ATOM 700 C C . PHE A 1 91 ? -43.273 -3.510 49.091 1.00 40.50 91 PHE A C 1
ATOM 702 O O . PHE A 1 91 ? -42.081 -3.136 49.180 1.00 40.50 91 PHE A O 1
#

InterPro domains:
  IPR001878 Zinc finger, CCHC-type [PS50158] (20-34)
  IPR036875 Zinc finger, CCHC-type superfamily [SSF57756] (13-36)

Sequence (91 aa):
MGVPMDIDKMHAARMAEVICCWCSQKGHYKQDCPFCHDLHFMDDEEKDKLTMQLLAWQDTLAAKSQAAASDNLDTYIRAASKAVPQGTEGF

Radius of gyration: 29.38 Å; Cα contacts (8 Å, |Δi|>4): 32; chains: 1; bounding box: 60×65×83 Å

pLDDT: mean 75.12, std 13.58, range [38.66, 92.94]

Mean predicted aligned error: 16.63 Å

Secondary structure (DSSP, 8-state):
-PPPP-THHHHHTT----B-TTT--BS--GGG-TT---TTT--HHHHHHHHHHHHHHHHHHHHHHHHHHHHHHHHHHHHHHHTS-------

Solvent-accessible surface area (backbone atoms only — not comparable to full-atom values): 5780 Å² total; per-residue (Å²): 135,84,80,85,74,76,64,71,68,61,59,69,78,62,69,71,77,48,57,11,86,75,81,69,45,72,81,34,49,58,91,66,33,92,79,58,75,62,71,86,77,52,52,72,66,58,48,50,53,51,51,52,52,52,52,52,49,50,52,54,50,49,52,52,52,49,51,55,50,50,54,49,50,54,51,50,51,55,51,53,65,69,67,57,78,91,76,84,86,85,133

Foldseek 3Di:
DDDDDPPVVVVVVPPPFDAAPPPRDTDDYVVPDPPPPPPVPDDPVRVVVVVVVVVVVVVVVVVVVVVVVVVVVVVVVVVVVVPDDPDDDDD

Organism: NCBI:txid117018